Protein AF-A0ABD6MTA3-F1 (afdb_monomer)

Foldseek 3Di:
DDDPPVDDPPPPVVPVVPPCPPPQQDKDKDKDFDFLADPPQKDKDKWKWAADPVRDIDIDDWDWDWDQDPGHIITMTMDRDHDTQKMKMWMWIANCDDPCSPPIDIDIDMDGD

Sequence (113 aa):
RWNQNNHWSPPNWTAITHNEVGTFQPTVEFTVLLPGFRLGVSEWSGSLSSLHDDQRMDVFPIAPTGHIVGAGLVLHFENTLTNQEHISLHLAYSANQGLDEDNETLSIFRLER

Radius of gyration: 23.26 Å; Cα contacts (8 Å, |Δi|>4): 183; chains: 1; bounding box: 40×32×82 Å

pLDDT: mean 81.83, std 15.21, range [46.12, 98.12]

Mean predicted aligned error: 11.69 Å

Solvent-accessible surface area (backbone atoms only — not comparable to full-atom values): 7105 Å² total; per-residue (Å²): 136,82,82,84,82,79,80,71,76,78,77,68,58,69,70,69,73,42,81,72,68,70,86,72,60,54,71,51,76,49,80,46,76,44,70,66,46,38,90,97,54,32,49,71,50,74,45,36,34,32,70,45,97,88,69,50,72,50,77,48,92,78,82,57,53,74,44,83,50,100,65,14,34,37,38,39,39,77,47,77,44,78,90,63,67,37,42,34,41,40,37,39,38,28,49,49,62,77,98,54,61,78,60,65,46,78,47,79,49,76,49,74,115

Structure (mmCIF, N/CA/C/O backbone):
data_AF-A0ABD6MTA3-F1
#
_entry.id   AF-A0ABD6MTA3-F1
#
loop_
_atom_site.group_PDB
_atom_site.id
_atom_site.type_symbol
_atom_site.label_atom_id
_atom_site.label_alt_id
_atom_site.label_comp_id
_atom_site.label_asym_id
_atom_site.label_entity_id
_atom_site.label_seq_id
_atom_site.pdbx_PDB_ins_code
_atom_site.Cartn_x
_atom_site.Cartn_y
_atom_site.Cartn_z
_atom_site.occupancy
_atom_site.B_iso_or_equiv
_atom_site.auth_seq_id
_atom_site.auth_comp_id
_atom_site.auth_asym_id
_atom_site.auth_atom_id
_atom_site.pdbx_PDB_model_num
ATOM 1 N N . ARG A 1 1 ? -14.452 -23.218 -57.020 1.00 46.12 1 ARG A N 1
ATOM 2 C CA . ARG A 1 1 ? -13.402 -22.173 -57.065 1.00 46.12 1 ARG A CA 1
ATOM 3 C C . ARG A 1 1 ? -12.890 -21.992 -55.643 1.00 46.12 1 ARG A C 1
ATOM 5 O O . ARG A 1 1 ? -13.646 -21.507 -54.818 1.00 46.12 1 ARG A O 1
ATOM 12 N N . TRP A 1 2 ? -11.696 -22.496 -55.339 1.00 48.62 2 TRP A N 1
ATOM 13 C CA . TRP A 1 2 ? -11.031 -22.282 -54.050 1.00 48.62 2 TRP A CA 1
ATOM 14 C C . TRP A 1 2 ? -10.280 -20.948 -54.116 1.00 48.62 2 TRP A C 1
ATOM 16 O O . TRP A 1 2 ? -9.533 -20.727 -55.068 1.00 48.62 2 TRP A O 1
ATOM 26 N N . ASN A 1 3 ? -10.510 -20.056 -53.152 1.00 53.38 3 ASN A N 1
ATOM 27 C CA . ASN A 1 3 ? -9.776 -18.797 -53.051 1.00 53.38 3 ASN A CA 1
ATOM 28 C C . ASN A 1 3 ? -8.356 -19.100 -52.558 1.00 53.38 3 ASN A C 1
ATOM 30 O O . ASN A 1 3 ? -8.173 -19.578 -51.440 1.00 53.38 3 ASN A O 1
ATOM 34 N N . GLN A 1 4 ? -7.361 -18.853 -53.408 1.00 57.81 4 GLN A N 1
ATOM 35 C CA . GLN A 1 4 ? -5.946 -18.965 -53.062 1.00 57.81 4 GLN A CA 1
ATOM 36 C C . GLN A 1 4 ? -5.572 -17.811 -52.129 1.00 57.81 4 GLN A C 1
ATOM 38 O O . GLN A 1 4 ? -5.217 -16.727 -52.583 1.00 57.81 4 GLN A O 1
ATOM 43 N N . ASN A 1 5 ? -5.674 -18.033 -50.821 1.00 57.78 5 ASN A N 1
ATOM 44 C CA . ASN A 1 5 ? -5.185 -17.086 -49.828 1.00 57.78 5 ASN A CA 1
ATOM 45 C C . ASN A 1 5 ? -3.726 -17.432 -49.487 1.00 57.78 5 ASN A C 1
ATOM 47 O O . ASN A 1 5 ? -3.436 -18.014 -48.448 1.00 57.78 5 ASN A O 1
ATOM 51 N N . ASN A 1 6 ? -2.812 -17.124 -50.413 1.00 59.41 6 ASN A N 1
ATOM 52 C CA . ASN A 1 6 ? -1.372 -17.390 -50.271 1.00 59.41 6 ASN A CA 1
ATOM 53 C C . ASN A 1 6 ? -0.601 -16.222 -49.625 1.00 59.41 6 ASN A C 1
ATOM 55 O O . ASN A 1 6 ? 0.626 -16.184 -49.682 1.00 59.41 6 ASN A O 1
ATOM 59 N N . HIS A 1 7 ? -1.295 -15.268 -49.003 1.00 59.03 7 HIS A N 1
ATOM 60 C CA . HIS A 1 7 ? -0.661 -14.166 -48.284 1.00 59.03 7 HIS A CA 1
ATOM 61 C C . HIS A 1 7 ? -0.309 -14.582 -46.855 1.00 59.03 7 HIS A C 1
ATOM 63 O O . HIS A 1 7 ? -0.967 -14.195 -45.894 1.00 59.03 7 HIS A O 1
ATOM 69 N N . TRP A 1 8 ? 0.756 -15.366 -46.715 1.00 62.00 8 TRP A N 1
ATOM 70 C CA . TRP A 1 8 ? 1.492 -15.400 -45.457 1.00 62.00 8 TRP A CA 1
ATOM 71 C C . TRP A 1 8 ? 2.436 -14.201 -45.450 1.00 62.00 8 TRP A C 1
ATOM 73 O O . TRP A 1 8 ? 3.287 -14.076 -46.333 1.00 62.00 8 TRP A O 1
ATOM 83 N N . SER A 1 9 ? 2.276 -13.296 -44.484 1.00 66.12 9 SER A N 1
ATOM 84 C CA . SER A 1 9 ? 3.294 -12.275 -44.236 1.00 66.12 9 SER A CA 1
ATOM 85 C C . SER A 1 9 ? 4.608 -12.977 -43.872 1.00 66.12 9 SER A C 1
ATOM 87 O O . SER A 1 9 ? 4.571 -13.940 -43.100 1.00 66.12 9 SER A O 1
ATOM 89 N N . PRO A 1 10 ? 5.762 -12.541 -44.409 1.00 68.56 10 PRO A N 1
ATOM 90 C CA . PRO A 1 10 ? 7.040 -13.133 -44.050 1.00 68.56 10 PRO A CA 1
ATOM 91 C C . PRO A 1 10 ? 7.241 -13.048 -42.530 1.00 68.56 10 PRO A C 1
ATOM 93 O O . PRO A 1 10 ? 6.964 -11.991 -41.953 1.00 68.56 10 PRO A O 1
ATOM 96 N N . PRO A 1 11 ? 7.715 -14.119 -41.870 1.00 61.03 11 PRO A N 1
ATOM 97 C CA . PRO A 1 11 ? 8.082 -14.032 -40.468 1.00 61.03 11 PRO A CA 1
ATOM 98 C C . PRO A 1 11 ? 9.138 -12.941 -40.288 1.00 61.03 11 PRO A C 1
ATOM 100 O O . PRO A 1 11 ? 10.047 -12.793 -41.108 1.00 61.03 11 PRO A O 1
ATOM 103 N N . ASN A 1 12 ? 8.998 -12.153 -39.225 1.00 67.88 12 ASN A N 1
ATOM 104 C CA . ASN A 1 12 ? 9.944 -11.095 -38.912 1.00 67.88 12 ASN A CA 1
ATOM 105 C C . ASN A 1 12 ? 11.239 -11.710 -38.357 1.00 67.88 12 ASN A C 1
ATOM 107 O O . ASN A 1 12 ? 11.412 -11.846 -37.149 1.00 67.88 12 ASN A O 1
ATOM 111 N N . TRP A 1 13 ? 12.131 -12.136 -39.252 1.00 59.28 13 TRP A N 1
ATOM 112 C CA . TRP A 1 13 ? 13.364 -12.844 -38.900 1.00 59.28 13 TRP A CA 1
ATOM 113 C C . TRP A 1 13 ? 14.313 -12.022 -38.023 1.00 59.28 13 TRP A C 1
ATOM 115 O O . TRP A 1 13 ? 15.069 -12.613 -37.253 1.00 59.28 13 TRP A O 1
ATOM 125 N N . THR A 1 14 ? 14.244 -10.685 -38.064 1.00 58.31 14 THR A N 1
ATOM 126 C CA . THR A 1 14 ? 15.049 -9.843 -37.169 1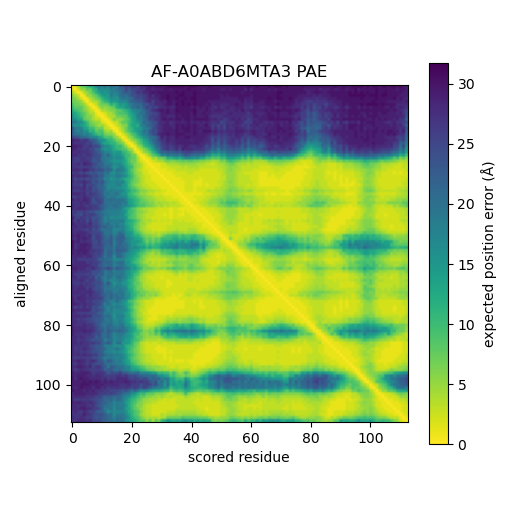.00 58.31 14 THR A CA 1
ATOM 127 C C . THR A 1 14 ? 14.633 -10.002 -35.707 1.00 58.31 14 THR A C 1
ATOM 129 O O . THR A 1 14 ? 15.507 -9.953 -34.856 1.00 58.31 14 THR A O 1
ATOM 132 N N . ALA A 1 15 ? 13.368 -10.304 -35.401 1.00 55.16 15 ALA A N 1
ATOM 133 C CA . ALA A 1 15 ? 12.925 -10.587 -34.030 1.00 55.16 15 ALA A CA 1
ATOM 134 C C . ALA A 1 15 ? 13.328 -11.991 -33.526 1.00 55.16 15 ALA A C 1
ATOM 136 O O . ALA A 1 15 ? 13.218 -12.269 -32.339 1.00 55.16 15 ALA A O 1
ATOM 137 N N . ILE A 1 16 ? 13.752 -12.894 -34.421 1.00 54.09 16 ILE A N 1
ATOM 138 C CA . ILE A 1 16 ? 14.092 -14.290 -34.087 1.00 54.09 16 ILE A CA 1
ATOM 139 C C . ILE A 1 16 ? 15.604 -14.458 -33.887 1.00 54.09 16 ILE A C 1
ATOM 141 O O . ILE A 1 16 ? 16.033 -15.236 -33.041 1.00 54.09 16 ILE A O 1
ATOM 145 N N . THR A 1 17 ? 16.430 -13.745 -34.661 1.00 54.25 17 THR A N 1
ATOM 146 C CA . THR A 1 17 ? 17.898 -13.817 -34.536 1.00 54.25 17 THR A CA 1
ATOM 147 C C . THR A 1 17 ? 18.454 -12.848 -33.506 1.00 54.25 17 THR A C 1
ATOM 149 O O . THR A 1 17 ? 19.506 -13.107 -32.924 1.00 54.25 17 THR A O 1
ATOM 152 N N . HIS A 1 18 ? 17.766 -11.729 -33.284 1.00 53.91 18 HIS A N 1
ATOM 153 C CA . HIS A 1 18 ? 18.053 -10.877 -32.149 1.00 53.91 18 HIS A CA 1
ATOM 154 C C . HIS A 1 18 ? 17.233 -11.455 -31.016 1.00 53.91 18 HIS A C 1
ATOM 156 O O . HIS A 1 18 ? 16.012 -11.348 -30.995 1.00 53.91 18 HIS A O 1
ATOM 162 N N . ASN A 1 19 ? 17.923 -12.128 -30.104 1.00 50.44 19 ASN A N 1
ATOM 163 C CA . ASN A 1 19 ? 17.424 -12.484 -28.790 1.00 50.44 19 ASN A CA 1
ATOM 164 C C . ASN A 1 19 ? 17.180 -11.166 -28.026 1.00 50.44 19 ASN A C 1
ATOM 166 O O . ASN A 1 19 ? 17.859 -10.875 -27.043 1.00 50.44 19 ASN A O 1
ATOM 170 N N . GLU A 1 20 ? 16.281 -10.316 -28.533 1.00 51.94 20 GLU A N 1
ATOM 171 C CA . GLU A 1 20 ? 15.723 -9.167 -27.842 1.00 51.94 20 GLU A CA 1
ATOM 172 C C . GLU A 1 20 ? 14.873 -9.762 -26.726 1.00 51.94 20 GLU A C 1
ATOM 174 O O . GLU A 1 20 ? 13.648 -9.839 -26.785 1.00 51.94 20 GLU A O 1
ATOM 179 N N . VAL A 1 21 ? 15.570 -10.272 -25.709 1.00 54.97 21 VAL A N 1
ATOM 180 C CA . VAL A 1 21 ? 15.046 -10.396 -24.366 1.00 54.97 21 VAL A CA 1
ATOM 181 C C . VAL A 1 21 ? 14.535 -8.999 -24.088 1.00 54.97 21 VAL A C 1
ATOM 183 O O . VAL A 1 21 ? 15.338 -8.080 -23.918 1.00 54.97 21 VAL A O 1
ATOM 186 N N . GLY A 1 22 ? 13.213 -8.821 -24.178 1.00 54.44 22 GLY A N 1
ATOM 187 C CA . GLY A 1 22 ? 12.590 -7.553 -23.852 1.00 54.44 22 GLY A CA 1
ATOM 188 C C . GLY A 1 22 ? 13.215 -7.097 -22.547 1.00 54.44 22 GLY A C 1
ATOM 189 O O . GLY A 1 22 ? 13.316 -7.887 -21.605 1.00 54.44 22 GLY A O 1
ATOM 190 N N . THR A 1 23 ? 13.747 -5.880 -22.517 1.00 57.66 23 THR A N 1
ATOM 191 C CA . THR A 1 23 ? 14.267 -5.303 -21.282 1.00 57.66 23 THR A CA 1
ATOM 192 C C . THR A 1 23 ? 13.060 -5.069 -20.382 1.00 57.66 23 THR A C 1
ATOM 194 O O . THR A 1 23 ? 12.499 -3.975 -20.356 1.00 57.66 23 THR A O 1
ATOM 197 N N . PHE A 1 24 ? 12.581 -6.129 -19.729 1.00 62.50 24 PHE A N 1
ATOM 198 C CA . PHE A 1 24 ? 11.499 -6.049 -18.770 1.00 62.50 24 PHE A CA 1
ATOM 199 C C . PHE A 1 24 ? 12.046 -5.253 -17.598 1.00 62.50 24 PHE A C 1
ATOM 201 O O . PHE A 1 24 ? 13.014 -5.649 -16.946 1.00 62.50 24 PHE A O 1
ATOM 208 N N . GLN A 1 25 ? 11.467 -4.078 -17.393 1.00 74.19 25 GLN A N 1
ATOM 209 C CA . GLN A 1 25 ? 11.730 -3.306 -16.197 1.00 74.19 25 GLN A CA 1
ATOM 210 C C . GLN A 1 25 ? 11.186 -4.121 -15.015 1.00 74.19 25 GLN A C 1
ATOM 212 O O . GLN A 1 25 ? 10.048 -4.587 -15.095 1.00 74.19 25 GLN A O 1
ATOM 217 N N . PRO A 1 26 ? 11.987 -4.369 -13.966 1.00 83.19 26 PRO A N 1
ATOM 218 C CA . PRO A 1 26 ? 11.516 -5.128 -12.822 1.00 83.19 26 PRO A CA 1
ATOM 219 C C . PRO A 1 26 ? 10.344 -4.405 -12.150 1.00 83.19 26 PRO A C 1
ATOM 221 O O . PRO A 1 26 ? 10.364 -3.185 -11.961 1.00 83.19 26 PRO A O 1
ATOM 224 N N . THR A 1 27 ? 9.331 -5.181 -11.782 1.00 87.81 27 THR A N 1
ATOM 225 C CA . THR A 1 27 ? 8.193 -4.714 -10.992 1.00 87.81 27 THR A CA 1
ATOM 226 C C . THR A 1 27 ? 8.430 -5.069 -9.534 1.00 87.81 27 THR A C 1
ATOM 228 O O . THR A 1 27 ? 8.757 -6.211 -9.211 1.00 87.81 27 THR A O 1
ATOM 231 N N . VAL A 1 28 ? 8.277 -4.082 -8.660 1.00 89.38 28 VAL A N 1
ATOM 232 C CA . VAL A 1 28 ? 8.330 -4.254 -7.210 1.00 89.38 28 VAL A CA 1
ATOM 233 C C . VAL A 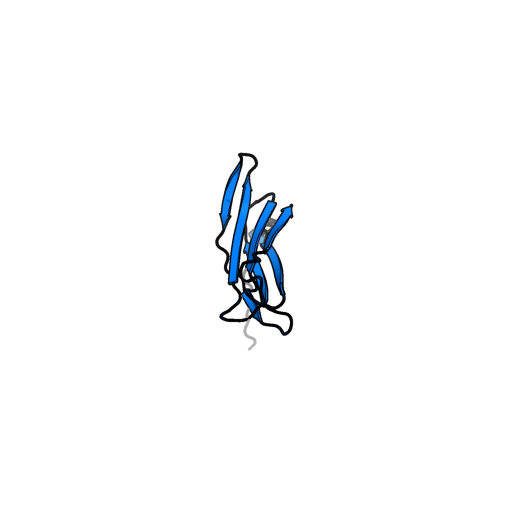1 28 ? 6.910 -4.240 -6.665 1.00 89.38 28 VAL A C 1
ATOM 235 O O . VAL A 1 28 ? 6.127 -3.349 -7.003 1.00 89.38 28 VAL A O 1
ATOM 238 N N . GLU A 1 29 ? 6.604 -5.219 -5.815 1.00 93.75 29 GLU A N 1
ATOM 239 C CA . GLU A 1 29 ? 5.272 -5.440 -5.261 1.00 93.75 29 GLU A CA 1
ATOM 240 C C . GLU A 1 29 ? 5.317 -5.529 -3.729 1.00 93.75 29 GLU A C 1
ATOM 242 O O . GLU A 1 29 ? 6.109 -6.284 -3.161 1.00 93.75 29 GLU A O 1
ATOM 247 N N . PHE A 1 30 ? 4.442 -4.778 -3.057 1.00 94.88 30 PHE A N 1
ATOM 248 C CA . PHE A 1 30 ? 4.198 -4.903 -1.620 1.00 94.88 30 PHE A CA 1
ATOM 249 C C . PHE A 1 30 ? 2.703 -5.054 -1.361 1.00 94.88 30 PHE A C 1
ATOM 251 O O . PHE A 1 30 ? 1.896 -4.273 -1.861 1.00 94.88 30 PHE A O 1
ATOM 258 N N . THR A 1 31 ? 2.335 -6.003 -0.503 1.00 96.81 31 THR A N 1
ATOM 259 C CA . THR A 1 31 ? 0.973 -6.112 0.029 1.00 96.81 31 THR A CA 1
ATOM 260 C C . THR A 1 31 ? 1.016 -5.959 1.540 1.00 96.81 31 THR A C 1
ATOM 262 O O . THR A 1 31 ? 1.661 -6.750 2.229 1.00 96.81 31 THR A O 1
ATOM 265 N N . VAL A 1 32 ? 0.322 -4.948 2.0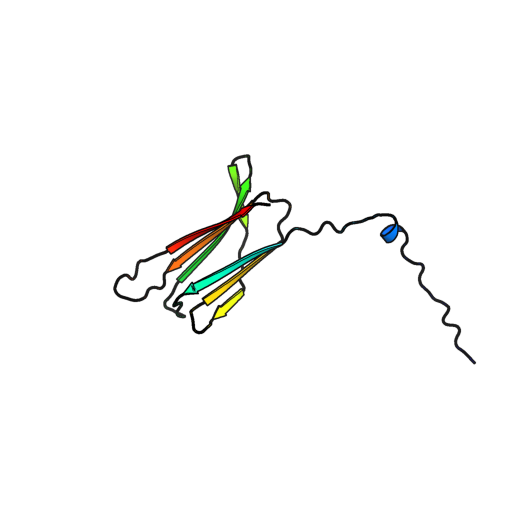60 1.00 97.12 32 VAL A N 1
ATOM 266 C CA . VAL A 1 32 ? 0.292 -4.636 3.492 1.00 97.12 32 VAL A CA 1
ATOM 267 C C . VAL A 1 32 ? -1.143 -4.659 4.001 1.00 97.12 32 VAL A C 1
ATOM 269 O O . VAL A 1 32 ? -2.034 -4.058 3.405 1.00 97.12 32 VAL A O 1
ATOM 272 N N . LEU A 1 33 ? -1.371 -5.339 5.124 1.00 96.94 33 LEU A N 1
ATOM 273 C CA . LEU A 1 33 ? -2.621 -5.262 5.874 1.00 96.94 33 LEU A CA 1
ATOM 274 C C . LEU A 1 33 ? -2.476 -4.211 6.976 1.00 96.94 33 LEU A C 1
ATOM 276 O O . LEU A 1 33 ? -1.579 -4.322 7.806 1.00 96.94 33 LEU A O 1
ATOM 280 N N . LEU A 1 34 ? -3.394 -3.248 7.006 1.00 95.94 34 LEU A N 1
ATOM 281 C CA . LEU A 1 34 ? -3.608 -2.297 8.093 1.00 95.94 34 LEU A CA 1
ATOM 282 C C . LEU A 1 34 ? -4.756 -2.808 8.981 1.00 95.94 34 LEU A C 1
ATOM 284 O O . LEU A 1 34 ? -5.931 -2.650 8.617 1.00 95.94 34 LEU A O 1
ATOM 288 N N . PRO A 1 35 ? -4.459 -3.470 10.115 1.00 94.12 35 PRO A N 1
ATOM 289 C CA . PRO A 1 35 ? -5.478 -4.121 10.926 1.00 94.12 35 PRO A CA 1
ATOM 290 C C . PRO A 1 35 ? -6.378 -3.100 11.617 1.00 94.12 35 PRO A C 1
ATOM 292 O O . PRO A 1 35 ? -5.912 -2.074 12.113 1.00 94.12 35 PRO A O 1
ATOM 295 N N . GLY A 1 36 ? -7.676 -3.394 11.676 1.00 92.19 36 GLY A N 1
ATOM 296 C CA . GLY A 1 36 ? -8.646 -2.555 12.383 1.00 92.19 36 GLY A CA 1
ATOM 297 C C . GLY A 1 36 ? -8.948 -1.212 11.712 1.00 92.19 36 GLY A C 1
ATOM 298 O O . GLY A 1 36 ? -9.627 -0.387 12.324 1.00 92.19 36 GLY A O 1
ATOM 299 N N . PHE A 1 37 ? -8.488 -0.996 10.475 1.00 94.38 37 PHE A N 1
ATOM 300 C CA . PHE A 1 37 ? -8.745 0.228 9.719 1.00 94.38 37 PHE A CA 1
ATOM 301 C C . PHE A 1 37 ? -10.246 0.535 9.633 1.00 94.38 37 PHE A C 1
ATOM 303 O O . PHE A 1 37 ? -11.051 -0.324 9.259 1.00 94.38 37 PHE A O 1
ATOM 310 N N . ARG A 1 38 ? -10.617 1.783 9.929 1.00 92.19 38 ARG A N 1
ATOM 311 C CA . ARG A 1 38 ? -11.983 2.297 9.792 1.00 92.19 38 ARG A CA 1
ATOM 312 C C . ARG A 1 38 ? -12.001 3.553 8.936 1.00 92.19 38 ARG A C 1
ATOM 314 O O . ARG A 1 38 ? -11.280 4.510 9.202 1.00 92.19 38 ARG A O 1
ATOM 321 N N . LEU A 1 39 ? -12.886 3.562 7.941 1.00 92.31 39 LEU A N 1
ATOM 322 C CA . LEU A 1 39 ? -13.113 4.726 7.089 1.00 92.31 39 LEU A CA 1
ATOM 323 C C . LEU A 1 39 ? -13.524 5.951 7.913 1.00 92.31 39 LEU A C 1
ATOM 325 O O . LEU A 1 39 ? -14.403 5.859 8.768 1.00 92.31 39 LEU A O 1
ATOM 329 N N . GLY A 1 40 ? -12.906 7.093 7.610 1.00 91.12 40 GLY A N 1
ATOM 330 C CA . GLY A 1 40 ? -13.189 8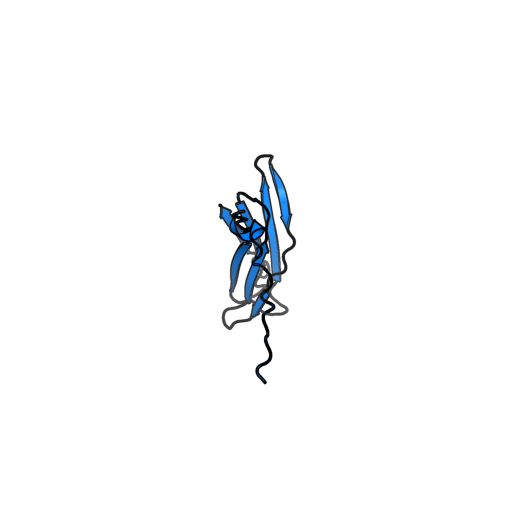.374 8.263 1.00 91.12 40 GLY A CA 1
ATOM 331 C C . GLY A 1 40 ? -12.642 8.505 9.686 1.00 91.12 40 GLY A C 1
ATOM 332 O O . GLY A 1 40 ? -12.936 9.499 10.338 1.00 91.12 40 GLY A O 1
ATOM 333 N N . VAL A 1 41 ? -11.882 7.516 10.163 1.00 91.31 41 VAL A N 1
ATOM 334 C CA . VAL A 1 41 ? -11.258 7.522 11.492 1.00 91.31 41 VAL A CA 1
ATOM 335 C C . VAL A 1 41 ? -9.768 7.255 11.354 1.00 91.31 41 VAL A C 1
ATOM 337 O O . VAL A 1 41 ? -8.952 8.077 11.748 1.00 91.31 41 VAL A O 1
ATOM 340 N N . SER A 1 42 ? -9.415 6.113 10.768 1.00 93.19 42 SER A N 1
ATOM 341 C CA . SER A 1 42 ? -8.028 5.696 10.616 1.00 93.19 42 SER A CA 1
ATOM 342 C C . SER A 1 42 ? -7.338 6.452 9.485 1.00 93.19 42 SER A C 1
ATOM 344 O O . SER A 1 42 ? -7.939 6.724 8.443 1.00 93.19 42 SER A O 1
ATOM 346 N N . GLU A 1 43 ? -6.051 6.714 9.672 1.00 94.38 43 GLU A N 1
ATOM 347 C CA . GLU A 1 43 ? -5.208 7.444 8.732 1.00 94.38 43 GLU A CA 1
ATOM 348 C C . GLU A 1 43 ? -3.982 6.615 8.371 1.00 94.38 43 GLU A C 1
ATOM 350 O O . GLU A 1 43 ? -3.445 5.867 9.187 1.00 94.38 43 GLU A O 1
ATOM 355 N N . TRP A 1 44 ? -3.538 6.735 7.126 1.00 95.06 44 TRP A N 1
ATOM 356 C CA . TRP A 1 44 ? -2.272 6.166 6.696 1.00 95.06 44 TRP A CA 1
ATOM 357 C C . TRP A 1 44 ? -1.621 7.075 5.663 1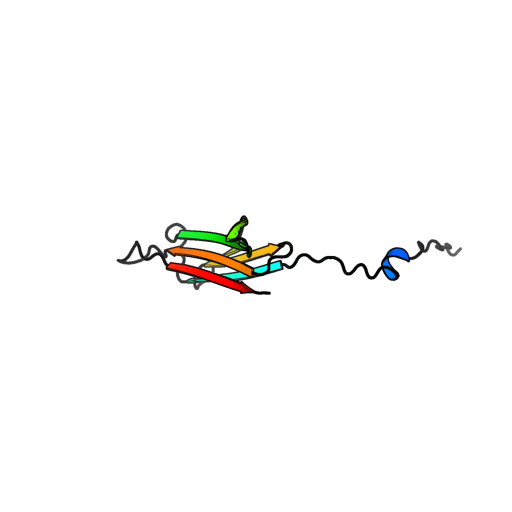.00 95.06 44 TRP A C 1
ATOM 359 O O . TRP A 1 44 ? -2.296 7.774 4.904 1.00 95.06 44 TRP A O 1
ATOM 369 N N . SER A 1 45 ? -0.298 7.038 5.618 1.00 94.69 45 SER A N 1
ATOM 370 C CA . SER A 1 45 ? 0.492 7.652 4.560 1.00 94.69 45 SER A CA 1
ATOM 371 C C . SER A 1 45 ? 1.648 6.733 4.195 1.00 94.69 45 SER A C 1
ATOM 373 O O . SER A 1 45 ? 2.041 5.864 4.975 1.00 94.69 45 SER A O 1
ATOM 375 N N . GLY A 1 46 ? 2.184 6.887 2.990 1.00 93.69 46 GLY A N 1
ATOM 376 C CA . GLY A 1 46 ? 3.335 6.100 2.586 1.00 93.69 46 GLY A CA 1
ATOM 377 C C . GLY A 1 46 ? 4.181 6.779 1.529 1.00 93.69 46 GLY A C 1
ATOM 378 O O . GLY A 1 46 ? 3.758 7.731 0.871 1.00 93.69 46 GLY A O 1
ATOM 379 N N . SER A 1 47 ? 5.390 6.265 1.367 1.00 93.62 47 SER A N 1
ATOM 380 C CA . SER A 1 47 ? 6.301 6.656 0.302 1.00 93.62 47 SER A CA 1
ATOM 381 C C . SER A 1 47 ? 7.141 5.462 -0.123 1.00 93.62 47 SER A C 1
ATOM 383 O O . SER A 1 47 ? 7.475 4.591 0.681 1.00 93.62 47 SER A O 1
ATOM 385 N N . LEU A 1 48 ? 7.463 5.417 -1.411 1.00 93.06 48 LEU A N 1
ATOM 386 C CA . LEU A 1 48 ? 8.387 4.442 -1.962 1.00 93.06 48 LEU A CA 1
ATOM 387 C C . LEU A 1 48 ? 9.688 5.164 -2.287 1.00 93.06 48 LEU A C 1
ATOM 389 O O . LEU A 1 48 ? 9.658 6.222 -2.917 1.00 93.06 48 LEU A O 1
ATOM 393 N N . SER A 1 49 ? 10.815 4.611 -1.863 1.00 92.38 49 SER A N 1
ATOM 394 C CA . SER A 1 49 ? 12.121 5.211 -2.099 1.00 92.38 49 SER A CA 1
ATOM 395 C C . SER A 1 49 ? 13.184 4.184 -2.468 1.00 92.38 49 SER A C 1
ATOM 397 O O . SER A 1 49 ? 13.073 2.999 -2.162 1.00 92.38 49 SER A O 1
ATOM 399 N N . SER A 1 50 ? 14.226 4.659 -3.139 1.00 90.31 50 SER A N 1
ATOM 400 C CA . SER A 1 50 ? 15.482 3.944 -3.365 1.00 90.31 50 SER A CA 1
ATOM 401 C C . SER A 1 50 ? 16.623 4.796 -2.828 1.00 90.31 50 SER A C 1
ATOM 403 O O . SER A 1 50 ? 16.557 6.022 -2.924 1.00 90.31 50 SER A O 1
ATOM 405 N N . LEU A 1 51 ? 17.659 4.168 -2.279 1.00 82.94 51 LEU A N 1
ATOM 406 C CA . LEU A 1 51 ? 18.901 4.837 -1.901 1.00 82.94 51 LEU A CA 1
ATOM 407 C C . LEU A 1 51 ? 19.987 4.327 -2.842 1.00 82.94 51 LEU A C 1
ATOM 409 O O . LEU A 1 51 ? 20.201 3.129 -2.975 1.00 82.94 51 LEU A O 1
ATOM 413 N N . HIS A 1 52 ? 20.661 5.248 -3.509 1.00 77.94 52 HIS A N 1
ATOM 414 C CA . HIS A 1 52 ? 21.822 4.939 -4.327 1.00 77.94 52 HIS A CA 1
ATOM 415 C C . HIS A 1 52 ? 23.077 4.872 -3.454 1.00 77.94 52 HIS A C 1
ATOM 417 O O . HIS A 1 52 ? 23.134 5.461 -2.371 1.00 77.94 52 HIS A O 1
ATOM 423 N N . ASP A 1 53 ? 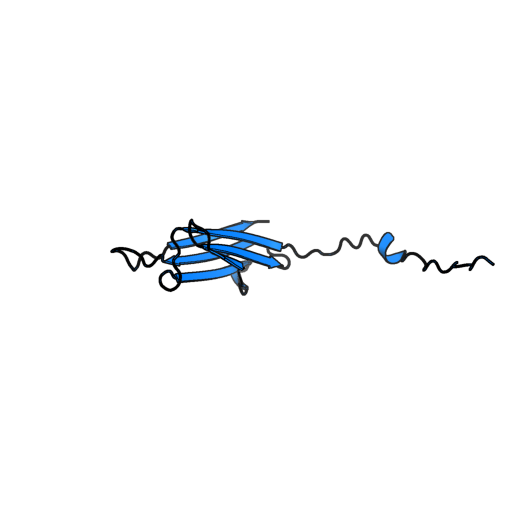24.119 4.210 -3.955 1.00 76.25 53 ASP A N 1
ATOM 424 C CA . ASP A 1 53 ? 25.424 4.113 -3.283 1.00 76.25 53 ASP A CA 1
ATOM 425 C C . ASP A 1 53 ? 26.057 5.487 -2.986 1.00 76.25 53 ASP A C 1
ATOM 427 O O . ASP A 1 53 ? 26.831 5.635 -2.040 1.00 76.25 53 ASP A O 1
ATOM 431 N N . ASP A 1 54 ? 25.708 6.517 -3.765 1.00 78.25 54 ASP A N 1
ATOM 432 C CA . ASP A 1 54 ? 26.135 7.908 -3.568 1.00 78.25 54 ASP A CA 1
ATOM 433 C C . ASP A 1 54 ? 25.300 8.670 -2.514 1.00 78.25 54 ASP A C 1
ATOM 435 O O . ASP A 1 54 ? 25.428 9.889 -2.385 1.00 78.25 54 ASP A O 1
ATOM 439 N N . GLN A 1 55 ? 24.462 7.958 -1.750 1.00 75.94 55 GLN A N 1
ATOM 440 C CA . GLN A 1 55 ? 23.493 8.473 -0.775 1.00 75.94 55 GLN A CA 1
ATOM 441 C C . GLN A 1 55 ? 22.367 9.329 -1.369 1.00 75.94 55 GLN A C 1
ATOM 443 O O . GLN A 1 55 ? 21.598 9.937 -0.615 1.00 75.94 55 GLN A O 1
ATOM 448 N N . ARG A 1 56 ? 22.206 9.382 -2.696 1.00 81.69 56 ARG A N 1
ATOM 449 C CA . ARG A 1 56 ? 21.022 10.003 -3.289 1.00 81.69 56 ARG A CA 1
ATOM 450 C C . ARG A 1 56 ? 19.797 9.140 -3.005 1.00 81.69 56 ARG A C 1
ATOM 452 O O . ARG A 1 56 ? 19.803 7.939 -3.255 1.00 81.69 56 ARG A O 1
ATOM 459 N N . MET A 1 57 ? 18.726 9.776 -2.538 1.00 85.88 57 MET A N 1
ATOM 460 C CA . MET A 1 57 ? 17.426 9.132 -2.379 1.00 85.88 57 MET A CA 1
ATOM 461 C C . MET A 1 57 ? 16.493 9.535 -3.519 1.00 85.88 57 MET A C 1
ATOM 463 O O . MET A 1 57 ? 16.206 10.722 -3.688 1.00 85.88 57 MET A O 1
ATOM 467 N N . ASP A 1 58 ? 15.996 8.552 -4.261 1.00 87.88 58 ASP A N 1
ATOM 468 C CA . ASP A 1 58 ? 14.905 8.745 -5.213 1.00 87.88 58 ASP A CA 1
ATOM 469 C C . ASP A 1 58 ? 13.586 8.417 -4.516 1.00 87.88 58 ASP A C 1
ATOM 471 O O . ASP A 1 58 ? 13.474 7.387 -3.853 1.00 87.88 58 ASP A O 1
ATOM 475 N N . VAL A 1 59 ? 12.587 9.292 -4.650 1.00 88.88 59 VAL A N 1
ATOM 476 C CA . VAL A 1 59 ? 11.236 9.079 -4.114 1.00 88.88 59 VAL A CA 1
ATOM 477 C C . VAL A 1 59 ? 10.272 8.912 -5.273 1.00 88.88 59 VAL A C 1
ATOM 479 O O . VAL A 1 59 ? 10.213 9.752 -6.173 1.00 88.88 59 VAL A O 1
ATOM 482 N N . PHE A 1 60 ? 9.495 7.838 -5.232 1.00 87.56 60 PHE A N 1
ATOM 483 C CA . PHE A 1 60 ? 8.557 7.476 -6.281 1.00 87.56 60 PHE A CA 1
ATOM 484 C C . PHE A 1 60 ? 7.120 7.750 -5.828 1.00 87.56 60 PHE A C 1
ATOM 486 O O . PHE A 1 60 ? 6.781 7.516 -4.661 1.00 87.56 60 PHE A O 1
ATOM 493 N N . PRO A 1 61 ? 6.248 8.233 -6.731 1.00 83.12 61 PRO A N 1
ATOM 494 C CA . PRO A 1 61 ? 4.835 8.362 -6.423 1.00 83.12 61 PRO A CA 1
ATOM 495 C C . PRO A 1 61 ? 4.238 6.981 -6.140 1.00 83.12 61 PRO A C 1
ATOM 497 O O . PRO A 1 61 ? 4.522 6.008 -6.842 1.00 83.12 61 PRO A O 1
ATOM 500 N N . ILE A 1 62 ? 3.378 6.912 -5.126 1.00 86.31 62 ILE A N 1
ATOM 501 C CA . ILE A 1 62 ? 2.613 5.713 -4.795 1.00 86.31 62 ILE A CA 1
ATOM 502 C C . ILE A 1 62 ? 1.129 5.947 -5.067 1.00 86.31 62 ILE A C 1
ATOM 504 O O . ILE A 1 62 ? 0.570 6.986 -4.723 1.00 86.31 62 ILE A O 1
ATOM 508 N N . ALA A 1 63 ? 0.488 4.961 -5.681 1.00 91.12 63 ALA A N 1
ATOM 509 C CA . ALA A 1 63 ? -0.955 4.922 -5.875 1.00 91.12 63 ALA A CA 1
ATOM 510 C C . ALA A 1 63 ? -1.434 3.492 -5.595 1.00 91.12 63 ALA A C 1
ATOM 512 O O . ALA A 1 63 ? -1.703 2.743 -6.535 1.00 91.12 63 ALA A O 1
ATOM 513 N N . PRO A 1 64 ? -1.451 3.062 -4.319 1.00 95.62 64 PRO A N 1
ATOM 514 C CA . PRO A 1 64 ? -1.819 1.695 -4.003 1.00 95.62 64 PRO A CA 1
ATOM 515 C C . PRO A 1 64 ? -3.285 1.432 -4.330 1.00 95.62 64 PRO A C 1
ATOM 517 O O . PRO A 1 64 ? -4.148 2.299 -4.170 1.00 95.62 64 PRO A O 1
ATOM 520 N N . THR A 1 65 ? -3.576 0.194 -4.714 1.00 96.88 65 THR A N 1
ATOM 521 C CA . THR A 1 65 ? -4.956 -0.286 -4.754 1.00 96.88 65 THR A CA 1
ATOM 522 C C . THR A 1 65 ? -5.365 -0.707 -3.347 1.00 96.88 65 THR A C 1
ATOM 524 O O . THR A 1 65 ? -4.683 -1.506 -2.705 1.00 96.88 65 THR A O 1
ATOM 527 N N . GLY A 1 66 ? -6.465 -0.139 -2.850 1.00 96.31 66 GLY A N 1
ATOM 528 C CA . GLY A 1 66 ? -6.986 -0.402 -1.511 1.00 96.31 66 GLY A CA 1
ATOM 529 C C . GLY A 1 66 ? -8.201 -1.328 -1.525 1.00 96.31 66 GLY A C 1
ATOM 530 O O . GLY A 1 66 ? -9.147 -1.103 -2.280 1.00 96.31 66 GLY A O 1
ATOM 531 N N . HIS A 1 67 ? -8.217 -2.325 -0.640 1.00 97.12 67 HIS A N 1
ATOM 532 C CA . HIS A 1 67 ? -9.354 -3.221 -0.436 1.00 97.12 67 HIS A CA 1
ATOM 533 C C . HIS A 1 67 ? -9.748 -3.279 1.037 1.00 97.12 67 HIS A C 1
ATOM 535 O O . HIS A 1 67 ? -8.971 -3.714 1.886 1.00 97.12 67 HIS A O 1
ATOM 541 N N . ILE A 1 68 ? -10.978 -2.872 1.346 1.00 96.19 68 ILE A N 1
ATOM 542 C CA . ILE A 1 68 ? -11.530 -3.017 2.694 1.00 96.19 68 ILE A CA 1
ATOM 543 C C . ILE A 1 68 ? -12.025 -4.450 2.861 1.00 96.19 68 ILE A C 1
ATOM 545 O O . ILE A 1 68 ? -12.846 -4.937 2.083 1.00 96.19 68 ILE A O 1
ATOM 549 N N . VAL A 1 69 ? -11.532 -5.109 3.900 1.00 95.62 69 VAL A N 1
ATOM 550 C CA . VAL A 1 69 ? -11.871 -6.481 4.279 1.00 95.62 69 VAL A CA 1
ATOM 551 C C . VAL A 1 69 ? -12.294 -6.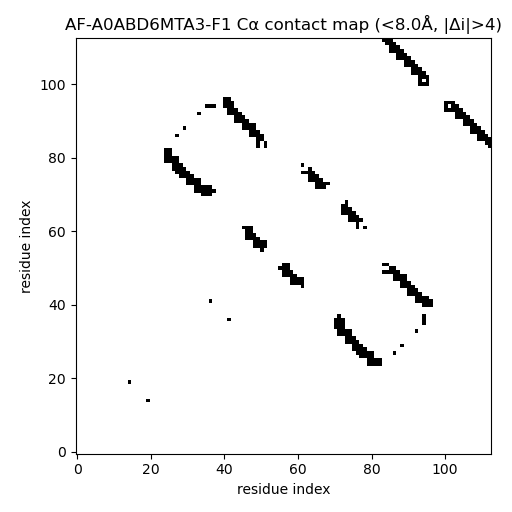512 5.746 1.00 95.62 69 VAL A C 1
ATOM 553 O O . VAL A 1 69 ? -12.072 -5.559 6.487 1.00 95.62 69 VAL A O 1
ATOM 556 N N . GLY A 1 70 ? -12.872 -7.623 6.212 1.00 93.75 70 GLY A N 1
ATOM 557 C CA . GLY A 1 70 ? -13.331 -7.732 7.606 1.00 93.75 70 GLY A CA 1
ATOM 558 C C . GLY A 1 70 ? -12.237 -7.488 8.659 1.00 93.75 70 GLY A C 1
ATOM 559 O O . GLY A 1 70 ? -12.545 -7.065 9.768 1.00 93.75 70 GLY A O 1
ATOM 560 N N . ALA A 1 71 ? -10.967 -7.717 8.311 1.00 92.62 71 ALA A N 1
ATOM 561 C CA . ALA A 1 71 ? -9.819 -7.492 9.190 1.00 92.62 71 ALA A CA 1
ATOM 562 C C . ALA A 1 71 ? -9.263 -6.049 9.169 1.00 92.62 71 ALA A C 1
ATOM 564 O O . ALA A 1 71 ? -8.466 -5.707 10.043 1.00 92.62 71 ALA A O 1
ATOM 565 N N . GLY A 1 72 ? -9.644 -5.205 8.201 1.00 95.31 72 GLY A N 1
ATOM 566 C CA . GLY A 1 72 ? -9.089 -3.858 8.024 1.00 95.31 72 GLY A CA 1
ATOM 567 C C . GLY A 1 72 ? -8.925 -3.460 6.555 1.00 95.31 72 GLY A C 1
ATOM 568 O O . GLY A 1 72 ? -9.758 -3.803 5.717 1.00 95.31 72 GLY A O 1
ATOM 569 N N . LEU A 1 73 ? -7.850 -2.735 6.235 1.00 97.31 73 LEU A N 1
ATOM 570 C CA . LEU A 1 73 ? -7.539 -2.272 4.878 1.00 97.31 73 LEU A CA 1
ATOM 571 C C . LEU A 1 73 ? -6.311 -3.001 4.342 1.00 97.31 73 LEU A C 1
ATOM 573 O O . LEU A 1 73 ? -5.255 -2.979 4.963 1.00 97.31 73 LEU A O 1
ATOM 577 N N . VAL A 1 74 ? -6.441 -3.622 3.176 1.00 98.12 74 VAL A N 1
ATOM 578 C CA . VAL A 1 74 ? -5.310 -4.160 2.417 1.00 98.12 74 VAL A CA 1
ATOM 579 C C . VAL A 1 74 ? -4.870 -3.112 1.404 1.00 98.12 74 VAL A C 1
ATOM 581 O O . VAL A 1 74 ? -5.695 -2.631 0.629 1.00 98.12 74 VAL A O 1
ATOM 584 N N . LEU A 1 75 ? -3.584 -2.770 1.410 1.00 97.81 75 LEU A N 1
ATOM 585 C CA . LEU A 1 75 ? -2.941 -1.898 0.433 1.00 97.81 75 LEU A CA 1
ATOM 586 C C . LEU A 1 75 ? -2.000 -2.729 -0.434 1.00 97.81 75 LEU A C 1
ATOM 588 O O . LEU A 1 75 ? -1.086 -3.374 0.081 1.00 97.81 75 LEU A O 1
ATOM 592 N N . HIS A 1 76 ? -2.230 -2.694 -1.741 1.00 97.38 76 HIS A N 1
ATOM 593 C CA . HIS A 1 76 ? -1.372 -3.308 -2.745 1.00 97.38 76 HIS A CA 1
ATOM 594 C C . HIS A 1 76 ? -0.612 -2.217 -3.505 1.00 97.38 76 HIS A C 1
ATOM 596 O O . HIS A 1 76 ? -1.226 -1.360 -4.144 1.00 97.38 76 HIS A O 1
ATOM 602 N N . PHE A 1 77 ? 0.714 -2.242 -3.413 1.00 94.69 77 PHE A N 1
ATOM 603 C CA . PHE A 1 77 ? 1.628 -1.325 -4.082 1.00 94.69 77 PHE A CA 1
ATOM 604 C C . PHE A 1 77 ? 2.336 -2.068 -5.205 1.00 94.69 77 PHE A C 1
ATOM 606 O O . PHE A 1 77 ? 2.986 -3.076 -4.950 1.00 94.69 77 PHE A O 1
ATOM 613 N N . GLU A 1 78 ? 2.271 -1.517 -6.410 1.00 92.81 78 GLU A N 1
ATOM 614 C CA . GLU A 1 78 ? 2.955 -2.050 -7.580 1.00 92.81 78 GLU A CA 1
ATOM 615 C C . GLU A 1 78 ? 3.662 -0.898 -8.292 1.00 92.81 78 GLU A C 1
ATOM 617 O O . GLU A 1 78 ? 3.047 0.131 -8.589 1.00 92.81 78 GLU A O 1
ATOM 622 N N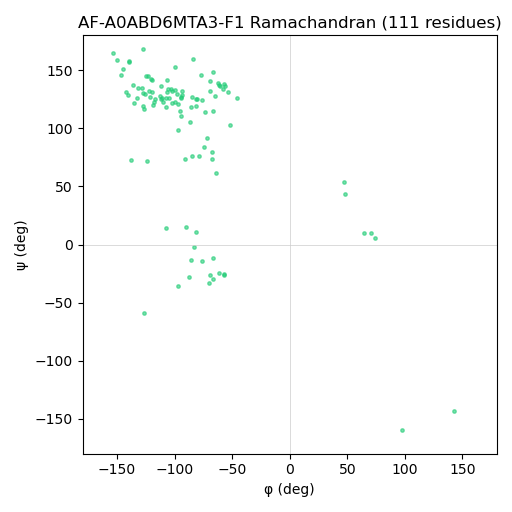 . ASN A 1 79 ? 4.967 -1.032 -8.529 1.00 88.38 79 ASN A N 1
ATOM 623 C CA . ASN A 1 79 ? 5.729 -0.021 -9.253 1.00 88.38 79 ASN A CA 1
ATOM 624 C C . ASN A 1 79 ? 6.765 -0.665 -10.173 1.00 88.38 79 ASN A C 1
ATOM 626 O O . ASN A 1 79 ? 7.519 -1.546 -9.763 1.00 88.38 79 ASN A O 1
ATOM 630 N N . THR A 1 80 ? 6.799 -0.215 -11.424 1.00 87.69 80 THR A N 1
ATOM 631 C CA . THR A 1 80 ? 7.775 -0.674 -12.414 1.00 87.69 80 THR A CA 1
ATOM 632 C C . THR A 1 80 ? 8.948 0.293 -12.410 1.00 87.69 80 THR A C 1
ATOM 634 O O . THR A 1 80 ? 8.805 1.448 -12.810 1.00 87.69 80 THR A O 1
ATOM 637 N N . LEU A 1 81 ? 10.101 -0.167 -11.928 1.00 80.69 81 LEU A N 1
ATOM 638 C CA . LEU A 1 81 ? 11.255 0.685 -11.656 1.00 80.69 81 LEU A CA 1
ATOM 639 C C . LEU A 1 81 ? 12.457 0.247 -12.489 1.00 80.69 81 LEU A C 1
ATOM 641 O O . LEU A 1 81 ? 12.717 -0.937 -12.685 1.00 80.69 81 LEU A O 1
ATOM 645 N N . THR A 1 82 ? 13.230 1.209 -12.987 1.00 76.69 82 THR A N 1
ATOM 646 C CA . THR A 1 82 ? 14.461 0.914 -13.723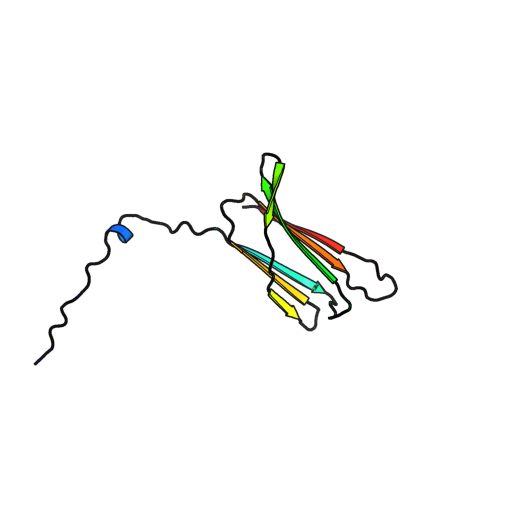 1.00 76.69 82 THR A CA 1
ATOM 647 C C . THR A 1 82 ? 15.634 0.738 -12.772 1.00 76.69 82 THR A C 1
ATOM 649 O O . THR A 1 82 ? 16.026 1.698 -12.110 1.00 76.69 82 THR A O 1
ATOM 652 N N . ASN A 1 83 ? 16.226 -0.459 -12.791 1.00 67.62 83 ASN A N 1
ATOM 653 C CA . ASN A 1 83 ? 17.578 -0.757 -12.309 1.00 67.62 83 ASN A CA 1
ATOM 654 C C . ASN A 1 83 ? 17.913 -0.182 -10.918 1.00 67.62 83 ASN A C 1
ATOM 656 O O . ASN A 1 83 ? 18.890 0.548 -10.772 1.00 67.62 83 ASN A O 1
ATOM 660 N N . GLN A 1 84 ? 17.075 -0.484 -9.926 1.00 74.56 84 GLN A N 1
ATOM 661 C CA . GLN A 1 84 ? 17.321 -0.153 -8.521 1.00 74.56 84 GLN A CA 1
ATOM 662 C C . GLN A 1 84 ? 17.861 -1.399 -7.812 1.00 74.56 84 GLN A C 1
ATOM 664 O O . GLN A 1 84 ? 17.303 -2.483 -7.992 1.00 74.56 84 GLN A O 1
ATOM 669 N N . GLU A 1 85 ? 18.938 -1.249 -7.040 1.00 78.00 85 GLU A N 1
ATOM 670 C CA . GLU A 1 85 ? 19.512 -2.342 -6.233 1.00 78.00 85 GLU A CA 1
ATOM 671 C C . GLU A 1 85 ? 18.597 -2.700 -5.058 1.00 78.00 85 GLU A C 1
ATOM 673 O O . GLU A 1 85 ? 18.473 -3.865 -4.681 1.00 78.00 85 GLU A O 1
ATOM 678 N N . HIS A 1 86 ? 17.895 -1.702 -4.519 1.00 86.69 86 HIS A N 1
ATOM 679 C CA . HIS A 1 86 ? 16.939 -1.911 -3.451 1.00 86.69 86 HIS A CA 1
ATOM 680 C C . HIS A 1 86 ? 15.787 -0.911 -3.476 1.00 86.69 86 HIS A C 1
ATOM 682 O O . HIS A 1 86 ? 15.910 0.196 -3.996 1.00 86.69 86 HIS A O 1
ATOM 688 N N . ILE A 1 87 ? 14.675 -1.276 -2.843 1.00 91.81 87 ILE A N 1
ATOM 689 C CA . ILE A 1 87 ? 13.498 -0.421 -2.682 1.00 91.81 87 ILE A CA 1
ATOM 690 C C . ILE A 1 87 ? 12.959 -0.507 -1.263 1.00 91.81 87 ILE A C 1
ATOM 692 O O . ILE A 1 87 ? 12.834 -1.592 -0.699 1.00 91.81 87 ILE A O 1
ATOM 696 N N . SER A 1 88 ? 12.596 0.649 -0.715 1.00 94.19 88 SER A N 1
ATOM 697 C CA . SER A 1 88 ? 12.002 0.798 0.606 1.00 94.19 88 SER A CA 1
ATOM 698 C C . SER A 1 88 ? 10.588 1.363 0.505 1.00 94.19 88 SER A C 1
ATOM 700 O O . SER A 1 88 ? 10.379 2.438 -0.055 1.00 94.19 88 SER A O 1
ATOM 702 N N . LEU A 1 89 ? 9.614 0.664 1.083 1.00 95.38 89 LEU A N 1
ATOM 703 C CA . LEU A 1 89 ? 8.282 1.192 1.365 1.00 95.38 89 LEU A CA 1
ATOM 704 C C . LEU A 1 89 ? 8.252 1.696 2.807 1.00 95.38 89 LEU A C 1
ATOM 706 O O . LEU A 1 89 ? 8.351 0.909 3.749 1.00 95.38 89 LEU A O 1
ATOM 710 N N . HIS A 1 90 ? 8.077 3.001 2.971 1.00 95.75 90 HIS A N 1
ATOM 711 C CA . HIS A 1 90 ? 7.787 3.628 4.252 1.00 95.75 90 HIS A CA 1
ATOM 712 C C . HIS A 1 90 ? 6.275 3.755 4.396 1.00 95.75 90 HIS A C 1
ATOM 714 O O . HIS A 1 90 ? 5.609 4.266 3.495 1.00 95.75 90 HIS A O 1
ATOM 720 N N . LEU A 1 91 ? 5.736 3.294 5.518 1.00 96.50 91 LEU A N 1
ATOM 721 C CA . LEU A 1 91 ? 4.308 3.323 5.795 1.00 96.50 91 LEU A CA 1
ATOM 722 C C . LEU A 1 91 ? 4.079 3.814 7.218 1.00 96.50 91 LEU A C 1
ATOM 724 O O . LEU A 1 91 ? 4.568 3.207 8.170 1.00 96.50 91 LEU A O 1
ATOM 728 N N . ALA A 1 92 ? 3.326 4.896 7.345 1.00 95.69 92 ALA A N 1
ATOM 729 C CA . ALA A 1 92 ? 2.819 5.388 8.611 1.00 95.69 92 ALA A CA 1
ATOM 730 C C . ALA A 1 92 ? 1.327 5.065 8.702 1.00 95.69 92 ALA A C 1
ATOM 732 O O . ALA A 1 92 ? 0.584 5.259 7.736 1.00 95.69 92 ALA A O 1
ATOM 733 N N . TYR A 1 93 ? 0.893 4.539 9.842 1.00 94.81 93 TYR A N 1
ATOM 734 C CA . TYR A 1 93 ? -0.490 4.142 10.072 1.00 94.81 93 TYR A CA 1
ATOM 735 C C . TYR A 1 93 ? -0.920 4.504 11.486 1.00 94.81 93 TYR A C 1
ATOM 737 O O . TYR A 1 93 ? -0.275 4.090 12.446 1.00 94.81 93 TYR A O 1
ATOM 745 N N . SER A 1 94 ? -2.053 5.190 11.605 1.00 92.88 94 SER A N 1
ATOM 746 C CA . SER A 1 94 ? -2.757 5.351 12.870 1.00 92.88 94 SER A CA 1
ATOM 747 C C . SER A 1 94 ? -4.174 4.799 12.762 1.00 92.88 94 SER A C 1
ATOM 749 O O . SER A 1 94 ? -4.959 5.165 11.881 1.00 92.88 94 SER A O 1
ATOM 751 N N . ALA A 1 95 ? -4.530 3.912 13.691 1.00 89.69 95 ALA A N 1
ATOM 752 C CA . ALA A 1 95 ? -5.895 3.412 13.788 1.00 89.69 95 ALA A CA 1
ATOM 753 C C . ALA A 1 95 ? -6.868 4.502 14.271 1.00 89.69 95 ALA A C 1
ATOM 755 O O . ALA A 1 95 ? -8.053 4.410 13.930 1.00 89.69 95 ALA A O 1
ATOM 756 N N . ASN A 1 96 ? -6.371 5.499 15.025 1.00 86.56 96 ASN A N 1
ATOM 757 C CA . ASN A 1 96 ? -7.133 6.572 15.683 1.00 86.56 96 ASN A CA 1
ATOM 758 C C . ASN A 1 96 ? -8.346 6.031 16.468 1.00 86.56 96 ASN A C 1
ATOM 760 O O . ASN A 1 96 ? -9.470 6.517 16.353 1.00 86.56 96 ASN A O 1
ATOM 764 N N . GLN A 1 97 ? -8.149 4.937 17.208 1.00 76.81 97 GLN A N 1
ATOM 765 C CA . GLN A 1 97 ? -9.202 4.246 17.955 1.00 76.81 97 GLN A CA 1
ATOM 766 C C . GLN A 1 97 ? -8.751 3.971 19.389 1.00 76.81 97 GLN A C 1
ATOM 768 O O . GLN A 1 97 ? -7.683 3.408 19.605 1.00 76.81 97 GLN A O 1
ATOM 773 N N . GLY A 1 98 ? -9.623 4.250 20.360 1.00 71.94 98 GLY A N 1
ATOM 774 C CA . GLY A 1 98 ? -9.369 3.965 21.775 1.00 71.94 98 GLY A CA 1
ATOM 775 C C . GLY A 1 98 ? -8.858 5.183 22.545 1.00 71.94 98 GLY A C 1
ATOM 776 O O . GLY A 1 98 ? -9.092 6.308 22.136 1.00 71.94 98 GLY A O 1
ATOM 777 N N . LEU A 1 99 ? -8.217 4.953 23.696 1.00 68.50 99 LEU A N 1
ATOM 778 C CA . LEU A 1 99 ? -7.724 6.016 24.593 1.00 68.50 99 LEU A CA 1
ATOM 779 C C . LEU A 1 99 ? -6.351 6.580 24.191 1.00 68.50 99 LEU A C 1
ATOM 781 O O . LEU A 1 99 ? -5.846 7.474 24.862 1.00 68.50 99 LEU A O 1
ATOM 785 N N . ASP A 1 100 ? -5.750 6.029 23.142 1.00 62.19 100 ASP A N 1
ATOM 786 C CA . ASP A 1 100 ? -4.431 6.394 22.634 1.00 62.19 100 ASP A CA 1
ATOM 787 C C . ASP A 1 100 ? -4.594 6.780 21.161 1.00 62.19 100 ASP A C 1
ATOM 789 O O . ASP A 1 100 ? -4.312 6.005 20.247 1.00 62.19 100 ASP A O 1
ATOM 793 N N . GLU A 1 101 ? -5.206 7.947 20.948 1.00 61.38 101 GLU A N 1
ATOM 794 C CA . GLU A 1 101 ? -5.540 8.479 19.621 1.00 61.38 101 GLU A CA 1
ATOM 795 C C . GLU A 1 101 ? -4.284 8.831 18.797 1.00 61.38 101 GLU A C 1
ATOM 797 O O . GLU A 1 101 ? -4.387 8.961 17.584 1.00 61.38 101 GLU A O 1
ATOM 802 N N . ASP A 1 102 ? -3.099 8.856 19.422 1.00 63.75 102 ASP A N 1
ATOM 803 C CA . ASP A 1 102 ? -1.824 9.265 18.814 1.00 63.75 102 ASP A CA 1
ATOM 804 C C . ASP A 1 102 ? -0.855 8.094 18.537 1.00 63.75 102 ASP A C 1
ATOM 806 O O . ASP A 1 102 ? 0.334 8.307 18.283 1.00 63.75 102 ASP A O 1
ATOM 810 N N . ASN A 1 103 ? -1.319 6.839 18.589 1.00 77.94 103 ASN A N 1
ATOM 811 C CA . ASN A 1 103 ? -0.458 5.675 18.356 1.00 77.94 103 ASN A CA 1
ATOM 812 C C . ASN A 1 103 ? -0.192 5.443 16.859 1.00 77.94 103 ASN A C 1
ATOM 814 O O . ASN A 1 103 ? -0.764 4.552 16.220 1.00 77.94 103 ASN A O 1
ATOM 818 N N . GLU A 1 104 ? 0.687 6.269 16.297 1.00 87.06 104 GLU A N 1
ATOM 819 C CA . GLU A 1 104 ? 1.204 6.103 14.945 1.00 87.06 104 GLU A CA 1
ATOM 820 C C . GLU A 1 104 ? 2.254 4.983 14.904 1.00 87.06 104 GLU A C 1
ATOM 822 O O . GLU A 1 104 ? 3.276 5.002 15.591 1.00 87.06 104 GLU A O 1
ATOM 827 N N . THR A 1 105 ? 2.021 3.998 14.042 1.00 90.31 105 THR A N 1
ATOM 828 C CA . THR A 1 105 ? 2.995 2.958 13.720 1.00 90.31 105 THR A CA 1
ATOM 829 C C . THR A 1 105 ? 3.738 3.326 12.444 1.00 90.31 105 THR A C 1
ATOM 831 O O . THR A 1 105 ? 3.133 3.418 11.376 1.00 90.31 105 THR A O 1
ATOM 834 N N . LEU A 1 106 ? 5.063 3.453 12.539 1.00 93.81 106 LEU A N 1
ATOM 835 C CA . LEU A 1 106 ? 5.951 3.606 11.389 1.00 93.81 106 LEU A CA 1
ATOM 836 C C . LEU A 1 106 ? 6.600 2.263 11.037 1.00 93.81 106 LEU A C 1
ATOM 838 O O . LEU A 1 106 ? 7.290 1.658 11.856 1.00 93.81 106 LEU A O 1
ATOM 842 N N . SER A 1 107 ? 6.402 1.811 9.802 1.00 95.06 107 SER A N 1
ATOM 843 C CA . SER A 1 107 ? 7.002 0.594 9.250 1.00 95.06 107 SER A CA 1
ATOM 844 C C . SER A 1 107 ? 7.848 0.913 8.024 1.00 95.06 107 SER A C 1
ATOM 846 O O . SER A 1 107 ? 7.486 1.762 7.210 1.00 95.06 107 SER A O 1
ATOM 848 N N . ILE A 1 108 ? 8.974 0.212 7.886 1.00 95.44 108 ILE A N 1
ATOM 849 C CA . ILE A 1 108 ? 9.851 0.297 6.716 1.00 95.44 108 ILE A CA 1
ATOM 850 C C . ILE A 1 108 ? 10.058 -1.122 6.195 1.00 95.44 108 ILE A C 1
ATOM 852 O O . ILE A 1 108 ? 10.624 -1.965 6.891 1.00 95.44 108 ILE A O 1
ATOM 856 N N . PHE A 1 109 ? 9.595 -1.382 4.978 1.00 93.12 109 PHE A N 1
ATOM 857 C CA . PHE A 1 109 ? 9.794 -2.651 4.282 1.00 93.12 109 PHE A CA 1
ATOM 858 C C . PHE A 1 109 ? 10.853 -2.452 3.217 1.00 93.12 109 PHE A C 1
ATOM 860 O O . PHE A 1 109 ? 10.709 -1.560 2.389 1.00 93.12 109 PHE A O 1
ATOM 867 N N . ARG A 1 110 ? 11.902 -3.272 3.229 1.00 92.25 110 ARG A N 1
ATOM 868 C CA . ARG A 1 110 ? 13.019 -3.152 2.296 1.00 92.25 110 ARG A CA 1
ATOM 869 C C . ARG A 1 110 ? 13.144 -4.425 1.465 1.00 92.25 110 ARG A C 1
ATOM 871 O O . ARG A 1 110 ? 13.105 -5.523 2.017 1.00 92.25 110 ARG A O 1
ATOM 878 N N . LEU A 1 111 ? 13.262 -4.260 0.154 1.00 89.12 111 LEU A N 1
ATOM 879 C CA . LEU A 1 111 ? 13.461 -5.326 -0.817 1.00 89.12 111 LEU A CA 1
ATOM 880 C C . LEU A 1 111 ? 14.801 -5.103 -1.519 1.00 89.12 111 LEU A C 1
ATOM 882 O O . LEU A 1 111 ? 14.994 -4.051 -2.124 1.00 89.12 111 LEU A O 1
ATOM 886 N N . GLU A 1 112 ? 15.686 -6.095 -1.449 1.00 86.19 112 GLU A N 1
ATOM 887 C CA . GLU A 1 112 ? 16.945 -6.132 -2.205 1.00 86.19 112 GLU A CA 1
ATOM 888 C C . GLU A 1 112 ? 16.787 -7.014 -3.446 1.00 86.19 112 GLU A C 1
ATOM 890 O O . GLU A 1 112 ? 15.979 -7.952 -3.444 1.00 86.19 112 GLU A O 1
ATOM 895 N N . ARG A 1 113 ? 17.577 -6.726 -4.480 1.00 73.88 113 ARG A N 1
ATOM 896 C CA . ARG A 1 113 ? 17.711 -7.570 -5.668 1.00 73.88 113 ARG A CA 1
ATOM 897 C C . ARG A 1 113 ? 18.733 -8.696 -5.494 1.00 73.88 113 ARG A C 1
ATOM 899 O O . ARG A 1 113 ? 19.744 -8.498 -4.788 1.00 73.88 113 ARG A O 1
#

Secondary structure (DSSP, 8-state):
-------PPPP-THHHHS------PPEEEEEEEEET--TTT-EEEEEEEEE-TTSPEEEE---PEEEEETTEEEEEEEEE-SS-SEEEEEEEEE---SS-TT-EEEEEEEEE-

Nearest PDB structures (foldseek):
  3uc2-assembly3_C  TM=6.565E-01  e=6.612E-03  Pseudomonas aeruginosa PAO1
  7e23-assembly1_B  TM=5.932E-01  e=1.298E-02  Homo sapiens
  3uc2-assembly4_D  TM=4.940E-01  e=3.369E-03  Pseudomonas aeruginosa PAO1
  6rpt-assembly3_C  TM=5.136E-01  e=1.298E-02  Homo sapiens
  4w6n-assembly2_F  TM=2.345E-01  e=9.291E-01  synthetic construct

Organism: NCBI:txid1247546